Protein AF-A0A538RKB0-F1 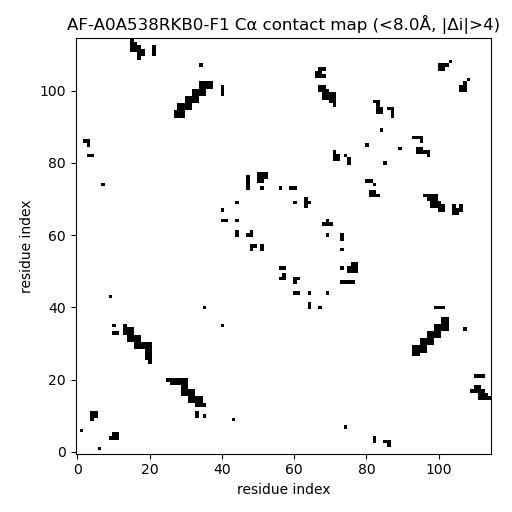(afdb_monomer)

Structure (mmCIF, N/CA/C/O backbone):
data_AF-A0A538RKB0-F1
#
_entry.id   AF-A0A538RKB0-F1
#
loop_
_atom_site.group_PDB
_atom_site.id
_atom_site.type_symbol
_atom_site.label_atom_id
_atom_site.label_alt_id
_atom_site.label_comp_id
_atom_site.label_asym_id
_atom_site.label_entity_id
_atom_site.label_seq_id
_atom_site.pdbx_PDB_ins_code
_atom_site.Cartn_x
_atom_site.Cartn_y
_atom_site.Cartn_z
_atom_site.occupancy
_atom_site.B_iso_or_equiv
_atom_site.auth_seq_id
_atom_site.auth_comp_id
_atom_site.auth_asym_id
_atom_site.auth_atom_id
_atom_site.pdbx_PDB_model_num
ATOM 1 N N . MET A 1 1 ? 10.845 -20.588 4.052 1.00 51.59 1 MET A N 1
ATOM 2 C CA . MET A 1 1 ? 11.183 -19.151 4.175 1.00 51.59 1 MET A CA 1
ATOM 3 C C . MET A 1 1 ? 9.888 -18.360 4.090 1.00 51.59 1 MET A C 1
ATOM 5 O O . MET A 1 1 ? 9.109 -18.641 3.191 1.00 51.59 1 MET A O 1
ATOM 9 N N . ASN A 1 2 ? 9.630 -17.419 5.003 1.00 65.44 2 ASN A N 1
ATOM 10 C CA . ASN A 1 2 ? 8.463 -16.534 4.887 1.00 65.44 2 ASN A CA 1
ATOM 11 C C . ASN A 1 2 ? 8.796 -15.385 3.923 1.00 65.44 2 ASN A C 1
ATOM 13 O O . ASN A 1 2 ? 9.854 -14.773 4.064 1.00 65.44 2 ASN A O 1
ATOM 17 N N . GLY A 1 3 ? 7.916 -15.095 2.958 1.00 79.06 3 GLY A N 1
ATOM 18 C CA . GLY A 1 3 ? 8.078 -13.964 2.033 1.00 79.06 3 GLY A CA 1
ATOM 19 C C . GLY A 1 3 ? 8.029 -12.601 2.741 1.00 79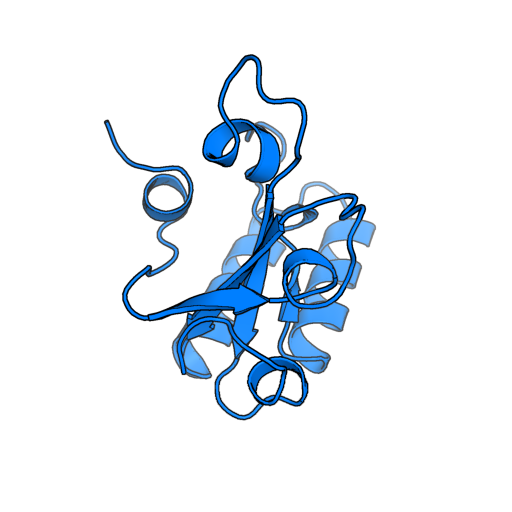.06 3 GLY A C 1
ATOM 20 O O . GLY A 1 3 ? 7.533 -12.500 3.865 1.00 79.06 3 GLY A O 1
ATOM 21 N N . ALA A 1 4 ? 8.519 -11.541 2.087 1.00 84.62 4 ALA A N 1
ATOM 22 C CA . ALA A 1 4 ? 8.675 -10.200 2.676 1.00 84.62 4 ALA A CA 1
ATOM 23 C C . ALA A 1 4 ? 7.386 -9.631 3.309 1.00 84.62 4 ALA A C 1
ATOM 25 O O . ALA A 1 4 ? 7.433 -9.037 4.390 1.00 84.62 4 ALA A O 1
ATOM 26 N N . LEU A 1 5 ? 6.231 -9.857 2.668 1.00 87.19 5 LEU A N 1
ATOM 27 C CA . LEU A 1 5 ? 4.911 -9.460 3.177 1.00 87.19 5 LEU A CA 1
ATOM 28 C C . LEU A 1 5 ? 4.457 -10.324 4.358 1.00 87.19 5 LEU A C 1
ATOM 30 O O . LEU A 1 5 ? 3.988 -9.800 5.368 1.00 87.19 5 LEU A O 1
ATOM 34 N N . ALA A 1 6 ? 4.675 -11.639 4.278 1.00 86.50 6 ALA A N 1
ATOM 35 C CA . ALA A 1 6 ? 4.307 -12.584 5.330 1.00 86.50 6 ALA A CA 1
ATOM 36 C C . ALA A 1 6 ? 5.078 -12.326 6.636 1.00 86.50 6 ALA A C 1
ATOM 38 O O . ALA A 1 6 ? 4.483 -12.367 7.712 1.00 86.50 6 ALA A O 1
ATOM 39 N N . LYS A 1 7 ? 6.371 -11.964 6.559 1.00 85.19 7 LYS A N 1
ATOM 40 C CA . LYS A 1 7 ? 7.174 -11.533 7.726 1.00 85.19 7 LYS A CA 1
ATOM 41 C C . LYS A 1 7 ? 6.555 -10.345 8.468 1.00 85.19 7 LYS A C 1
ATOM 43 O O . LYS A 1 7 ? 6.725 -10.206 9.674 1.00 85.19 7 LYS A O 1
ATOM 48 N N . ARG A 1 8 ? 5.823 -9.501 7.740 1.00 86.56 8 ARG A N 1
ATOM 49 C CA . ARG A 1 8 ? 5.131 -8.315 8.254 1.00 86.56 8 ARG A CA 1
ATOM 50 C C . ARG A 1 8 ? 3.645 -8.570 8.470 1.00 86.56 8 ARG A C 1
ATOM 52 O O . ARG A 1 8 ? 2.914 -7.629 8.751 1.00 86.56 8 ARG A O 1
ATOM 59 N N . SER A 1 9 ? 3.178 -9.810 8.325 1.00 88.69 9 SER A N 1
ATOM 60 C CA . SER A 1 9 ? 1.762 -10.178 8.418 1.00 88.69 9 SER A CA 1
ATOM 61 C C . SER A 1 9 ? 0.867 -9.243 7.592 1.00 88.69 9 SER A C 1
ATOM 63 O O . SER A 1 9 ? -0.169 -8.779 8.071 1.00 88.69 9 SER A O 1
ATOM 65 N N . ILE A 1 10 ? 1.333 -8.889 6.393 1.00 91.00 10 ILE A N 1
ATOM 66 C CA . ILE A 1 10 ? 0.549 -8.205 5.368 1.00 91.00 10 ILE A CA 1
ATOM 67 C C . ILE A 1 10 ? -0.097 -9.316 4.525 1.00 91.00 10 ILE A C 1
ATOM 69 O O . ILE A 1 10 ? 0.642 -10.173 4.026 1.00 91.00 10 ILE A O 1
ATOM 73 N N . PRO A 1 11 ? -1.435 -9.354 4.393 1.00 92.00 11 PRO A N 1
ATOM 74 C CA . PRO A 1 11 ? -2.112 -10.302 3.512 1.00 92.00 11 PRO A CA 1
ATOM 75 C C . PRO A 1 11 ? -1.647 -10.150 2.063 1.00 92.00 11 PRO A C 1
ATOM 77 O O . PRO A 1 11 ? -1.193 -9.088 1.664 1.00 92.00 11 PRO A O 1
ATOM 80 N N . ASN A 1 12 ? -1.767 -11.201 1.264 1.00 89.44 12 ASN A N 1
ATOM 81 C CA . ASN A 1 12 ? -1.334 -11.208 -0.136 1.00 89.44 12 ASN A CA 1
ATOM 82 C C . ASN A 1 12 ? -2.344 -11.917 -1.052 1.00 89.44 12 ASN A C 1
ATOM 84 O O . ASN A 1 12 ? -1.951 -12.514 -2.049 1.00 89.44 12 ASN A O 1
ATOM 88 N N . ALA A 1 13 ? -3.630 -11.882 -0.686 1.00 88.69 13 ALA A N 1
ATOM 89 C CA . ALA A 1 13 ? -4.706 -12.510 -1.454 1.00 88.69 13 ALA A CA 1
ATOM 90 C C . ALA A 1 13 ? -5.053 -11.734 -2.736 1.00 88.69 13 ALA A C 1
ATOM 92 O O . ALA A 1 13 ? -5.369 -12.354 -3.745 1.00 88.69 13 ALA A O 1
ATOM 93 N N . ASP A 1 14 ? -4.961 -10.401 -2.701 1.00 92.06 14 ASP A N 1
ATOM 94 C CA . ASP A 1 14 ? -5.149 -9.524 -3.859 1.00 92.06 14 ASP A CA 1
ATOM 95 C C . ASP A 1 14 ? -3.893 -8.661 -4.035 1.00 92.06 14 ASP A C 1
ATOM 97 O O . ASP A 1 14 ? -3.616 -7.747 -3.251 1.00 92.06 14 ASP A O 1
ATOM 101 N N . VAL A 1 15 ? -3.082 -9.027 -5.029 1.00 90.94 15 VAL A N 1
ATOM 102 C CA . VAL A 1 15 ? -1.835 -8.346 -5.382 1.00 90.94 15 VAL A CA 1
ATOM 103 C C . 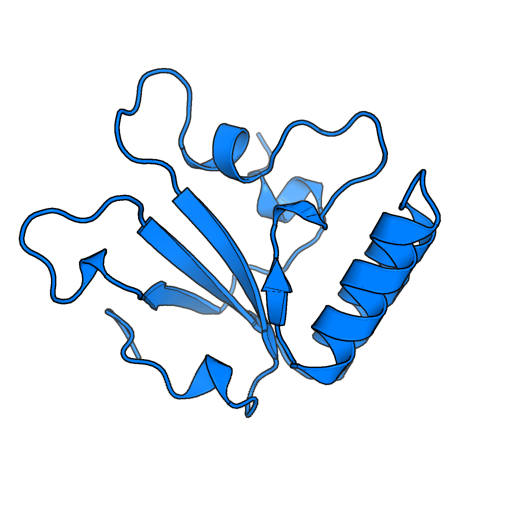VAL A 1 15 ? -1.896 -7.975 -6.853 1.00 90.94 15 VAL A C 1
ATOM 105 O O . VAL A 1 15 ? -2.060 -8.839 -7.714 1.00 90.94 15 VAL A O 1
ATOM 108 N N . ARG A 1 16 ? -1.721 -6.687 -7.144 1.00 92.12 16 ARG A N 1
ATOM 109 C CA . ARG A 1 16 ? -1.834 -6.124 -8.489 1.00 92.12 16 ARG A CA 1
ATOM 110 C C . ARG A 1 16 ? -0.565 -5.370 -8.865 1.00 92.12 16 ARG A C 1
ATOM 112 O O . ARG A 1 16 ? 0.114 -4.815 -8.004 1.00 92.12 16 ARG A O 1
ATOM 119 N N . ILE A 1 17 ? -0.262 -5.324 -10.158 1.00 89.94 17 ILE A N 1
ATOM 120 C CA . ILE A 1 17 ? 0.859 -4.550 -10.713 1.00 89.94 17 ILE A CA 1
ATOM 121 C C . ILE A 1 17 ? 0.291 -3.302 -11.382 1.00 89.94 17 ILE A C 1
ATOM 123 O O . ILE A 1 17 ? -0.682 -3.414 -12.130 1.00 89.94 17 ILE A O 1
ATOM 127 N N . HIS A 1 18 ? 0.878 -2.137 -11.114 1.00 89.38 18 HIS A N 1
ATOM 128 C CA . HIS A 1 18 ? 0.458 -0.865 -11.702 1.00 89.38 18 HIS A CA 1
ATOM 129 C C . HIS A 1 18 ? 1.634 0.052 -12.046 1.00 89.38 18 HIS A C 1
ATOM 131 O O . HIS A 1 18 ? 2.784 -0.381 -12.112 1.00 89.38 18 HIS A O 1
ATOM 137 N N . GLY A 1 19 ? 1.312 1.320 -12.305 1.00 86.12 19 GLY A N 1
ATOM 138 C CA . GLY A 1 19 ? 2.292 2.377 -12.490 1.00 86.12 19 GLY A CA 1
ATOM 139 C C . GLY A 1 19 ? 2.846 2.453 -13.903 1.00 86.12 19 GLY A C 1
ATOM 140 O O . GLY A 1 19 ? 2.237 1.981 -14.869 1.00 86.12 19 GLY A O 1
ATOM 141 N N . SER A 1 20 ? 4.018 3.076 -14.013 1.00 86.19 20 SER A N 1
ATOM 142 C CA . SER A 1 20 ? 4.635 3.370 -15.309 1.00 86.19 20 SER A CA 1
ATOM 143 C C . SER A 1 20 ? 4.980 2.107 -16.102 1.00 86.19 20 SER A C 1
ATOM 145 O O . SER A 1 20 ? 4.942 2.133 -17.330 1.00 86.19 20 SER A O 1
ATOM 147 N N . ALA A 1 21 ? 5.213 0.979 -15.423 1.00 85.62 21 ALA A N 1
ATOM 148 C CA . ALA A 1 21 ? 5.470 -0.324 -16.034 1.00 85.62 21 ALA A CA 1
ATOM 149 C C . ALA A 1 21 ? 4.362 -0.812 -16.981 1.00 85.62 21 ALA A C 1
ATOM 151 O O . ALA A 1 21 ? 4.628 -1.654 -17.834 1.00 85.62 21 ALA A O 1
ATOM 152 N N . LEU A 1 22 ? 3.138 -0.285 -16.872 1.00 86.38 22 LEU A N 1
ATOM 153 C CA . LEU A 1 22 ? 2.033 -0.676 -17.751 1.00 86.38 22 LEU A CA 1
ATOM 154 C C . LEU A 1 22 ? 1.978 0.097 -19.073 1.00 86.38 22 LEU A C 1
ATOM 156 O O . LEU A 1 22 ? 1.278 -0.327 -19.988 1.00 86.38 22 LEU A O 1
ATOM 160 N N . HIS A 1 23 ? 2.654 1.243 -19.177 1.00 85.19 23 HIS A N 1
ATOM 161 C CA . HIS A 1 23 ? 2.489 2.143 -20.326 1.00 85.19 23 HIS A CA 1
ATOM 162 C C . HIS A 1 23 ? 3.773 2.857 -20.776 1.00 85.19 23 HIS A C 1
ATOM 164 O O . HIS A 1 23 ? 3.753 3.580 -21.770 1.00 85.19 23 HIS A O 1
ATOM 170 N N . SER A 1 24 ? 4.882 2.702 -20.053 1.00 86.25 24 SER A N 1
ATOM 171 C CA . SER A 1 24 ? 6.188 3.266 -20.394 1.00 86.25 24 SER A CA 1
ATOM 172 C C . SER A 1 24 ? 7.074 2.203 -21.035 1.00 86.25 24 SER A C 1
ATOM 174 O O . SER A 1 24 ? 7.180 1.088 -20.532 1.00 86.25 24 SER A O 1
ATOM 176 N N . SER A 1 25 ? 7.777 2.563 -22.109 1.00 84.88 25 SER A N 1
ATOM 177 C CA . SER A 1 25 ? 8.815 1.719 -22.716 1.00 84.88 25 SER A CA 1
ATOM 178 C C . SER A 1 25 ? 10.104 1.654 -21.888 1.00 84.88 25 SER A C 1
ATOM 180 O O . SER A 1 25 ? 10.965 0.820 -22.155 1.00 84.88 25 SER A O 1
ATOM 182 N N . THR A 1 26 ? 10.259 2.542 -20.903 1.00 85.88 26 THR A N 1
ATOM 183 C CA . THR A 1 26 ? 11.417 2.619 -20.001 1.00 85.88 26 THR A CA 1
ATOM 184 C C . THR A 1 26 ? 10.933 2.849 -18.565 1.00 85.88 26 THR A C 1
ATOM 186 O O . THR A 1 26 ? 11.025 3.972 -18.057 1.00 85.88 26 THR A O 1
ATOM 189 N N . PRO A 1 27 ? 10.328 1.841 -17.916 1.00 84.25 27 PRO A N 1
ATOM 190 C CA . PRO A 1 27 ? 9.869 1.974 -16.539 1.00 84.25 27 PRO A CA 1
ATOM 191 C C . PRO A 1 27 ? 11.053 2.069 -15.572 1.00 84.25 27 PRO A C 1
ATOM 193 O O . PRO A 1 27 ? 12.047 1.358 -15.728 1.00 84.25 27 PRO A O 1
ATOM 196 N N . GLY A 1 28 ? 10.948 2.959 -14.583 1.00 82.81 28 GLY A N 1
ATOM 197 C CA . GLY A 1 28 ? 11.964 3.103 -13.533 1.00 82.81 28 GLY A CA 1
ATOM 198 C C . GLY A 1 28 ? 11.859 2.024 -12.453 1.00 82.81 28 GLY A C 1
ATOM 199 O O . GLY A 1 28 ? 12.868 1.588 -11.902 1.00 82.81 28 GLY A O 1
ATOM 200 N N . ASP A 1 29 ? 10.639 1.576 -12.179 1.00 84.62 29 ASP A N 1
ATOM 201 C CA . ASP A 1 29 ? 10.288 0.617 -11.142 1.00 84.62 29 ASP A CA 1
ATOM 202 C C . ASP A 1 29 ? 9.025 -0.179 -11.510 1.00 84.62 29 ASP A C 1
ATOM 204 O O . ASP A 1 29 ? 8.340 0.089 -12.501 1.00 84.62 29 ASP A O 1
ATOM 208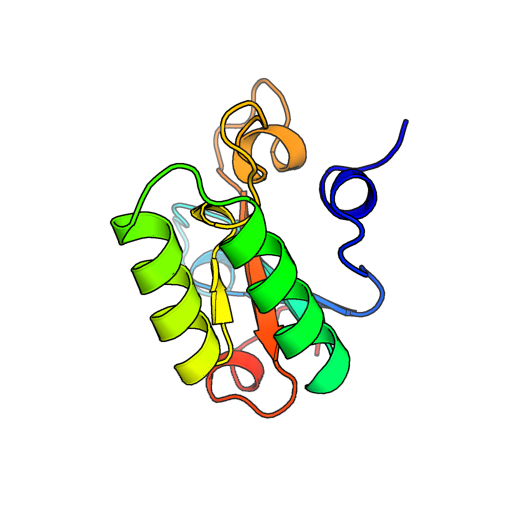 N N . ILE A 1 30 ? 8.755 -1.211 -10.710 1.00 86.38 30 ILE A N 1
ATOM 209 C CA . ILE A 1 30 ? 7.508 -1.977 -10.745 1.00 86.38 30 ILE A CA 1
ATOM 210 C C . ILE A 1 30 ? 6.705 -1.611 -9.501 1.00 86.38 30 ILE A C 1
ATOM 212 O O . ILE A 1 30 ? 7.114 -1.942 -8.385 1.00 86.38 30 ILE A O 1
ATOM 216 N N . ASP A 1 31 ? 5.546 -0.981 -9.684 1.00 89.38 31 ASP A N 1
ATOM 217 C CA . ASP A 1 31 ? 4.624 -0.721 -8.584 1.00 89.38 31 ASP A CA 1
ATOM 218 C C . ASP A 1 31 ? 3.749 -1.950 -8.309 1.00 89.38 31 ASP A C 1
ATOM 220 O O . ASP A 1 31 ? 3.032 -2.453 -9.180 1.00 89.38 31 ASP A O 1
ATOM 224 N N . VAL A 1 32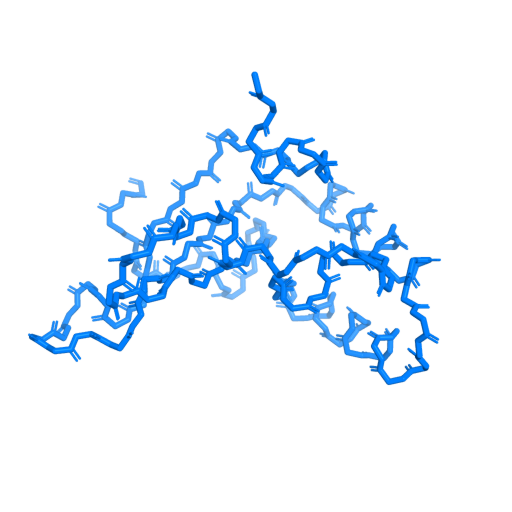 ? 3.776 -2.416 -7.065 1.00 90.69 32 VAL A N 1
ATOM 225 C CA . VAL A 1 32 ? 2.987 -3.539 -6.560 1.00 90.69 32 VAL A CA 1
ATOM 226 C C . VAL A 1 32 ? 2.003 -3.023 -5.515 1.00 90.69 32 VAL A C 1
ATOM 228 O O . VAL A 1 32 ? 2.395 -2.525 -4.456 1.00 90.69 32 VAL A O 1
ATOM 231 N N . ALA A 1 33 ? 0.712 -3.186 -5.784 1.00 93.06 33 ALA A N 1
ATOM 232 C CA . ALA A 1 33 ? -0.366 -2.860 -4.865 1.00 93.06 33 ALA A CA 1
ATOM 233 C C . ALA A 1 33 ? -0.873 -4.128 -4.175 1.00 93.06 33 ALA A C 1
ATOM 235 O O . ALA A 1 33 ? -1.208 -5.110 -4.833 1.00 93.06 33 ALA A O 1
ATOM 236 N N . VAL A 1 34 ? -0.961 -4.094 -2.850 1.00 94.50 34 VAL A N 1
ATOM 237 C CA . VAL A 1 34 ? -1.644 -5.109 -2.044 1.00 94.50 34 VAL A CA 1
ATOM 238 C C . VAL A 1 34 ? -2.977 -4.526 -1.603 1.00 94.50 34 VAL A C 1
ATOM 240 O O . VAL A 1 34 ? -2.992 -3.579 -0.812 1.00 94.50 34 VAL A O 1
ATOM 243 N N . ILE A 1 35 ? -4.080 -5.066 -2.115 1.00 95.44 35 ILE A N 1
ATOM 244 C CA . ILE A 1 35 ? -5.418 -4.541 -1.834 1.00 95.44 35 ILE A CA 1
ATOM 245 C C . ILE A 1 35 ? -5.981 -5.219 -0.587 1.00 95.44 35 ILE A C 1
ATOM 247 O O . ILE A 1 35 ? -5.953 -6.443 -0.456 1.00 95.44 35 ILE A O 1
ATOM 251 N N . VAL A 1 36 ? -6.473 -4.415 0.353 1.00 96.62 36 VAL A N 1
ATOM 252 C CA . VAL A 1 36 ? -7.064 -4.896 1.609 1.00 96.62 36 VAL A CA 1
ATOM 253 C C . VAL A 1 36 ? -8.332 -4.116 1.955 1.00 96.62 36 VAL A C 1
ATOM 255 O O . VAL A 1 36 ? -8.547 -3.001 1.472 1.00 96.62 36 VAL A O 1
ATOM 258 N N . ASP A 1 37 ? -9.187 -4.689 2.798 1.00 96.75 37 ASP A N 1
ATOM 259 C CA . ASP A 1 37 ? -10.359 -3.994 3.340 1.00 96.75 37 ASP A CA 1
ATOM 260 C C . ASP A 1 37 ? -9.974 -2.877 4.336 1.00 96.75 37 ASP A C 1
ATOM 262 O O . ASP A 1 37 ? -8.833 -2.792 4.798 1.00 96.75 37 ASP A O 1
ATOM 266 N N . GLU A 1 38 ? -10.924 -1.992 4.663 1.00 96.25 38 GLU A N 1
ATOM 267 C CA . GLU A 1 38 ? -10.715 -0.891 5.621 1.00 96.25 38 GLU A CA 1
ATOM 268 C C . GLU A 1 38 ? -10.236 -1.385 7.001 1.00 96.25 38 GLU A C 1
ATOM 270 O O . GLU A 1 38 ? -9.217 -0.875 7.470 1.00 96.25 38 GLU A O 1
ATOM 275 N N . PRO A 1 39 ? -10.868 -2.385 7.657 1.00 97.12 39 PRO A N 1
ATOM 276 C CA . PRO A 1 39 ? -10.411 -2.838 8.972 1.00 97.12 39 PRO A CA 1
ATOM 277 C C . PRO A 1 39 ? -8.959 -3.328 8.969 1.00 97.12 39 PRO A C 1
ATOM 279 O O . PRO A 1 39 ? -8.182 -3.001 9.872 1.00 97.12 39 PRO A O 1
ATOM 282 N N . THR A 1 40 ? -8.569 -4.090 7.946 1.00 96.69 40 THR A N 1
ATOM 283 C CA . THR A 1 40 ? -7.192 -4.555 7.771 1.00 96.69 40 THR A CA 1
ATOM 284 C C . THR A 1 40 ? -6.267 -3.377 7.513 1.00 96.69 40 THR A C 1
ATOM 286 O O . THR A 1 40 ? -5.225 -3.279 8.162 1.00 96.69 40 THR A O 1
ATOM 289 N N . PHE A 1 41 ? -6.648 -2.460 6.624 1.00 96.75 41 PHE A N 1
ATOM 290 C CA . PHE A 1 41 ? -5.874 -1.265 6.299 1.00 96.75 41 PHE A CA 1
ATOM 291 C C . PHE A 1 41 ? -5.552 -0.431 7.547 1.00 96.75 41 PHE A C 1
ATOM 293 O O . PHE A 1 41 ? -4.380 -0.162 7.831 1.00 96.75 41 PHE A O 1
ATOM 300 N N . THR A 1 42 ? -6.568 -0.095 8.349 1.00 96.25 42 THR A N 1
ATOM 301 C CA . THR A 1 42 ? -6.396 0.658 9.598 1.00 96.25 42 THR A CA 1
ATOM 302 C C . THR A 1 42 ? -5.501 -0.098 10.582 1.00 96.25 42 THR A C 1
ATOM 304 O O . THR A 1 42 ? -4.567 0.479 11.141 1.00 96.25 42 THR A O 1
ATOM 307 N N . LYS A 1 43 ? -5.723 -1.410 10.762 1.00 95.69 43 LYS A N 1
ATOM 308 C CA . LYS A 1 43 ? -4.922 -2.245 11.673 1.00 95.69 43 LYS A CA 1
ATOM 309 C C . LYS A 1 43 ? -3.447 -2.296 11.269 1.00 95.69 43 LYS A C 1
ATOM 311 O O . LYS A 1 43 ? -2.573 -2.252 12.137 1.00 95.69 43 LYS A O 1
ATOM 316 N N . LEU A 1 44 ? -3.161 -2.394 9.970 1.00 94.31 44 LEU A N 1
ATOM 317 C CA . LEU A 1 44 ? -1.797 -2.359 9.442 1.00 94.31 44 LEU A CA 1
ATOM 318 C C . LEU A 1 44 ? -1.140 -1.003 9.729 1.00 94.31 44 LEU A C 1
ATOM 320 O O . LEU A 1 44 ? -0.035 -0.979 10.270 1.00 94.31 44 LEU A O 1
ATOM 324 N N . GLY A 1 45 ? -1.827 0.107 9.440 1.00 93.94 45 GLY A N 1
ATOM 325 C CA . GLY A 1 45 ? -1.299 1.451 9.676 1.00 93.94 45 GLY A CA 1
ATOM 326 C C . GLY A 1 45 ? -1.032 1.758 11.149 1.00 93.94 45 GLY A C 1
ATOM 327 O O . GLY A 1 45 ? 0.047 2.249 11.470 1.00 93.94 45 GLY A O 1
ATOM 328 N N . GLU A 1 46 ? -1.935 1.403 12.068 1.00 93.81 46 GLU A N 1
ATOM 329 C CA . GLU A 1 46 ? -1.693 1.584 13.509 1.00 93.81 46 GLU A CA 1
ATOM 330 C C . GLU A 1 46 ? -0.516 0.740 14.008 1.00 93.81 46 GLU A C 1
ATOM 332 O O . GLU A 1 46 ? 0.312 1.208 14.791 1.00 93.81 46 GLU A O 1
ATOM 337 N N . ARG A 1 47 ? -0.371 -0.487 13.500 1.00 91.88 47 ARG A N 1
ATOM 338 C CA . ARG A 1 47 ? 0.775 -1.335 13.837 1.00 91.88 47 ARG A CA 1
ATOM 339 C C . ARG A 1 47 ? 2.090 -0.754 13.320 1.00 91.88 47 ARG A C 1
ATOM 341 O O . ARG A 1 47 ? 3.092 -0.824 14.026 1.00 91.88 47 ARG A O 1
ATOM 348 N N . PHE A 1 48 ? 2.106 -0.207 12.106 1.00 91.31 48 PHE A N 1
ATOM 349 C CA . PHE A 1 48 ? 3.290 0.456 11.561 1.00 91.31 48 PHE A CA 1
ATOM 350 C C . PHE A 1 48 ? 3.613 1.741 12.330 1.00 91.31 48 PHE A C 1
ATOM 352 O O . PHE A 1 48 ? 4.765 1.943 12.700 1.00 91.31 48 PHE A O 1
ATOM 359 N N . LYS A 1 49 ? 2.604 2.548 12.691 1.00 90.81 49 LYS A N 1
ATOM 360 C CA . LYS A 1 49 ? 2.779 3.727 13.561 1.00 90.81 49 LYS A CA 1
ATOM 361 C C . LYS A 1 49 ? 3.399 3.357 14.902 1.00 90.81 49 LYS A C 1
ATOM 363 O O . LYS A 1 49 ? 4.321 4.031 15.338 1.00 90.81 49 LYS A O 1
ATOM 368 N N . ALA A 1 50 ? 2.936 2.276 15.531 1.00 89.88 50 ALA A N 1
ATOM 369 C CA . ALA A 1 50 ? 3.461 1.810 16.815 1.00 89.88 50 ALA A CA 1
ATOM 370 C C . ALA A 1 50 ? 4.921 1.321 16.747 1.00 89.88 50 ALA A C 1
ATOM 372 O O . ALA A 1 50 ? 5.587 1.242 17.776 1.00 89.88 50 ALA A O 1
ATOM 373 N N . ARG A 1 51 ? 5.417 0.971 15.553 1.00 86.75 51 ARG A N 1
ATOM 374 C CA . ARG A 1 51 ? 6.799 0.521 15.321 1.00 86.75 51 ARG A CA 1
ATOM 375 C C . ARG A 1 51 ? 7.726 1.619 14.804 1.00 86.75 51 ARG A C 1
ATOM 377 O O . ARG A 1 51 ? 8.938 1.409 14.777 1.00 86.75 51 ARG A O 1
ATOM 384 N N . ALA A 1 52 ? 7.173 2.760 14.402 1.00 85.56 52 ALA A N 1
ATOM 385 C CA . ALA A 1 52 ? 7.941 3.881 13.895 1.00 85.56 52 ALA A CA 1
ATOM 386 C C . ALA A 1 52 ? 8.879 4.432 14.982 1.00 85.56 52 ALA A C 1
ATOM 388 O O . ALA A 1 52 ? 8.463 4.768 16.088 1.00 85.56 52 ALA A O 1
ATOM 389 N N . ASP A 1 53 ? 10.156 4.543 14.638 1.00 82.75 53 ASP A N 1
ATOM 390 C CA . ASP A 1 53 ? 11.249 4.980 15.510 1.00 82.75 53 ASP A CA 1
ATOM 391 C C . ASP A 1 53 ? 11.361 6.510 15.618 1.00 82.75 53 ASP A C 1
ATOM 393 O O . ASP A 1 53 ? 12.018 7.028 16.521 1.00 82.75 53 ASP A O 1
ATOM 397 N N . ARG A 1 54 ? 10.730 7.247 14.692 1.00 84.31 54 ARG A N 1
ATOM 398 C CA . ARG A 1 54 ? 10.825 8.709 14.603 1.00 84.31 54 ARG A CA 1
ATOM 399 C C . ARG A 1 54 ? 9.455 9.374 14.419 1.00 84.31 54 ARG A C 1
ATOM 401 O O . ARG A 1 54 ? 8.636 8.866 13.647 1.00 84.31 54 ARG A O 1
ATOM 408 N N . PRO A 1 55 ? 9.211 10.555 15.021 1.00 87.12 55 PRO A N 1
ATOM 409 C CA . PRO A 1 55 ? 7.931 11.264 14.906 1.00 87.12 55 PRO A CA 1
ATOM 410 C C . PRO A 1 55 ? 7.497 11.561 13.464 1.00 87.12 55 PRO A C 1
ATOM 412 O O . PRO A 1 55 ? 6.313 11.479 13.140 1.00 87.12 55 PRO A O 1
ATOM 415 N N . GLN A 1 56 ? 8.443 11.865 12.571 1.00 88.81 56 GLN A N 1
ATOM 416 C CA . GLN A 1 56 ? 8.142 12.105 11.158 1.00 88.81 56 GLN A CA 1
ATOM 417 C C . GLN A 1 56 ? 7.588 10.864 10.446 1.00 88.81 56 GLN A C 1
ATOM 419 O O . GLN A 1 56 ? 6.729 11.010 9.581 1.00 88.81 56 GLN A O 1
ATOM 424 N N . ASN A 1 57 ? 8.012 9.660 10.843 1.00 88.00 57 ASN A N 1
ATOM 425 C CA . ASN A 1 57 ? 7.523 8.404 10.274 1.00 88.00 57 ASN A CA 1
ATOM 426 C C . ASN A 1 57 ? 6.084 8.146 10.746 1.00 88.00 57 ASN A C 1
ATOM 428 O O . ASN A 1 57 ? 5.218 7.808 9.946 1.00 88.00 57 ASN A O 1
ATOM 432 N N . VAL A 1 58 ? 5.791 8.420 12.025 1.00 90.44 58 VAL A N 1
ATOM 433 C CA . VAL A 1 58 ? 4.418 8.373 12.564 1.00 90.44 58 VAL A CA 1
ATOM 434 C C . VAL A 1 58 ? 3.500 9.326 11.798 1.00 90.44 58 VAL A C 1
ATOM 436 O O . VAL A 1 58 ? 2.397 8.940 11.405 1.00 90.44 58 VAL A O 1
ATOM 439 N N . LYS A 1 59 ? 3.956 10.563 11.554 1.00 92.44 59 LYS A N 1
ATOM 440 C CA . LYS A 1 59 ? 3.198 11.550 10.776 1.00 92.44 59 LYS A CA 1
ATOM 441 C C . LYS A 1 59 ? 2.977 11.082 9.336 1.00 92.44 59 LYS A C 1
ATOM 443 O O . LYS A 1 59 ? 1.853 11.173 8.853 1.00 92.44 59 LYS A O 1
ATOM 448 N N . ALA A 1 60 ? 4.014 10.567 8.674 1.00 90.75 60 ALA A N 1
ATOM 449 C CA . ALA A 1 60 ? 3.909 10.053 7.310 1.00 90.75 60 ALA A CA 1
ATOM 450 C C . ALA A 1 60 ? 2.857 8.940 7.212 1.00 90.75 60 ALA A C 1
ATOM 452 O O . ALA A 1 60 ? 1.983 9.007 6.354 1.00 90.75 60 ALA A O 1
ATOM 453 N N . ILE A 1 61 ? 2.855 7.988 8.152 1.00 92.75 61 ILE A N 1
ATOM 454 C CA . ILE A 1 61 ? 1.852 6.914 8.177 1.00 92.75 61 ILE A CA 1
ATOM 455 C C . ILE A 1 61 ? 0.445 7.460 8.444 1.00 92.75 61 ILE A C 1
ATOM 457 O O . ILE A 1 61 ? -0.526 6.990 7.857 1.00 92.75 61 ILE A O 1
ATOM 461 N N . ALA A 1 62 ? 0.304 8.456 9.320 1.00 93.75 62 ALA A N 1
ATOM 462 C CA . ALA A 1 62 ? -0.991 9.085 9.568 1.00 93.75 62 ALA A CA 1
ATOM 463 C C . ALA A 1 62 ? -1.541 9.804 8.322 1.00 93.75 62 ALA A C 1
ATOM 465 O O . ALA A 1 62 ? -2.752 9.805 8.098 1.00 93.75 62 ALA A O 1
ATOM 466 N N . ASP A 1 63 ? -0.672 10.404 7.509 1.00 93.94 63 ASP A N 1
ATOM 467 C CA . ASP A 1 63 ? -1.063 11.038 6.250 1.00 93.94 63 ASP A CA 1
ATOM 468 C C . ASP A 1 63 ? -1.382 9.994 5.162 1.00 93.94 63 ASP A C 1
ATOM 470 O O . ASP A 1 63 ? -2.366 10.150 4.439 1.00 93.94 63 ASP A O 1
ATOM 474 N N . ASP A 1 64 ? -0.628 8.896 5.103 1.00 93.62 64 ASP A N 1
ATOM 475 C CA . ASP A 1 64 ? -0.891 7.721 4.258 1.00 93.62 64 ASP A CA 1
ATOM 476 C C . ASP A 1 64 ? -2.265 7.092 4.554 1.00 93.62 64 ASP A C 1
ATOM 478 O O . ASP A 1 64 ? -3.049 6.799 3.645 1.00 93.62 64 ASP A O 1
ATOM 482 N N . LEU A 1 65 ? -2.608 6.956 5.840 1.00 94.50 65 LEU A N 1
ATOM 483 C CA . LEU A 1 65 ? -3.904 6.436 6.279 1.00 94.50 65 LEU A CA 1
ATOM 484 C C . LEU A 1 65 ? -5.078 7.278 5.763 1.00 94.50 65 LEU A C 1
ATOM 486 O O . LEU A 1 65 ? -6.084 6.721 5.332 1.00 94.50 65 LEU A O 1
ATOM 490 N N . LYS A 1 66 ? -4.946 8.611 5.746 1.00 93.75 66 LYS A N 1
ATOM 491 C CA . LYS A 1 66 ? -5.985 9.511 5.209 1.00 93.75 66 LYS A CA 1
ATOM 492 C C . LYS A 1 66 ? -6.159 9.362 3.699 1.00 93.75 66 LYS A C 1
ATOM 494 O O . LYS A 1 66 ? -7.265 9.525 3.198 1.00 93.75 66 LYS A O 1
ATOM 499 N N . LYS A 1 67 ? -5.069 9.064 2.990 1.00 92.44 67 LYS A N 1
ATOM 500 C CA . LYS A 1 67 ? -5.046 8.871 1.534 1.00 92.44 67 LYS A CA 1
ATOM 501 C C . LYS A 1 67 ? -5.535 7.483 1.107 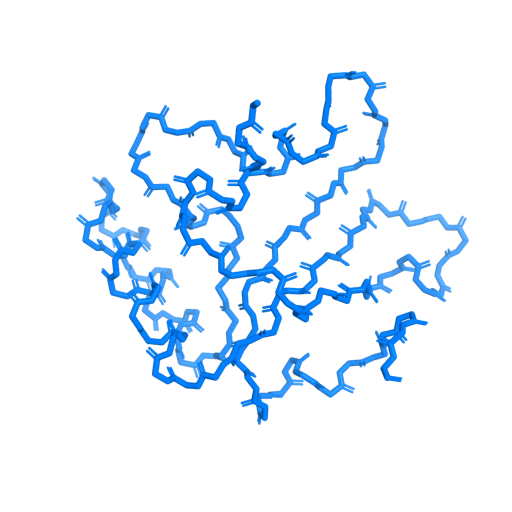1.00 92.44 67 LYS A C 1
ATOM 503 O O . LYS A 1 67 ? -5.891 7.288 -0.047 1.00 92.44 67 LYS A O 1
ATOM 508 N N . GLY A 1 68 ? -5.553 6.504 2.014 1.00 95.00 68 GLY A N 1
ATOM 509 C CA . GLY A 1 68 ? -5.903 5.119 1.677 1.00 95.00 68 GLY A CA 1
ATOM 510 C C . GLY A 1 68 ? -4.766 4.338 1.003 1.00 95.00 68 GLY A C 1
ATOM 511 O O . GLY A 1 68 ? -5.020 3.306 0.384 1.00 95.00 68 GLY A O 1
ATOM 512 N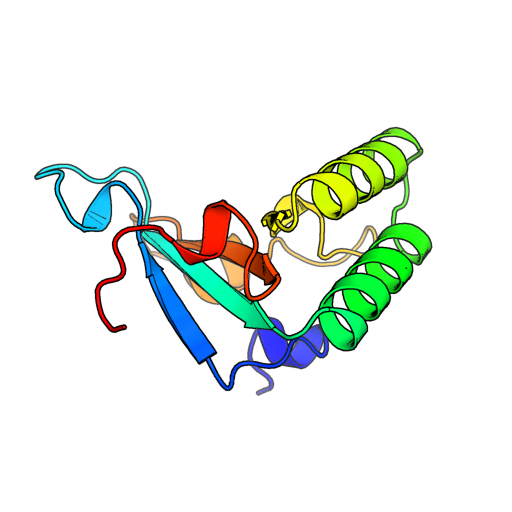 N . LYS A 1 69 ? -3.517 4.805 1.133 1.00 95.06 69 LYS A N 1
ATOM 513 C CA . LYS A 1 69 ? -2.307 4.153 0.612 1.00 95.06 69 LYS A CA 1
ATOM 514 C C . LYS A 1 69 ? -1.183 4.249 1.636 1.00 95.06 69 LYS A C 1
ATOM 516 O O . LYS A 1 69 ? -0.827 5.356 2.012 1.00 95.06 69 LYS A O 1
ATOM 521 N N . ILE A 1 70 ? -0.586 3.120 2.020 1.00 94.06 70 ILE A N 1
ATOM 522 C CA . ILE A 1 70 ? 0.611 3.073 2.876 1.00 94.06 70 ILE A CA 1
ATOM 523 C C . ILE A 1 70 ? 1.798 2.604 2.036 1.00 94.06 70 ILE A C 1
ATOM 525 O O . ILE A 1 70 ? 1.778 1.488 1.507 1.00 94.06 70 ILE A O 1
ATOM 529 N N . ALA A 1 71 ? 2.834 3.435 1.924 1.00 91.19 7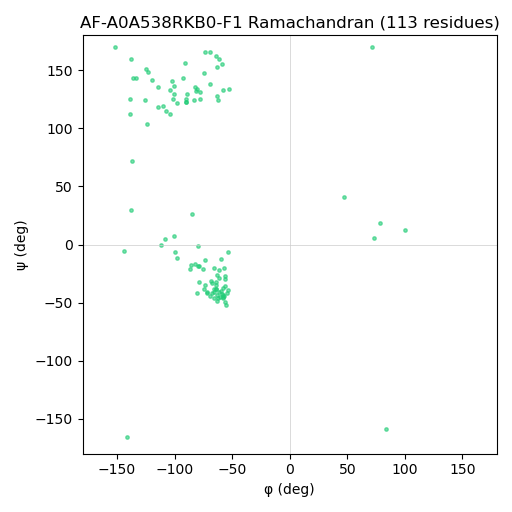1 ALA A N 1
ATOM 530 C CA . ALA A 1 71 ? 4.042 3.092 1.174 1.00 91.19 71 ALA A CA 1
ATOM 531 C C . ALA A 1 71 ? 4.923 2.089 1.936 1.00 91.19 71 ALA A C 1
ATOM 533 O O . ALA A 1 71 ? 5.022 2.130 3.163 1.00 91.19 71 ALA A O 1
ATOM 534 N N . SER A 1 72 ? 5.627 1.211 1.216 1.00 88.00 72 SER A N 1
ATOM 535 C CA . SER A 1 72 ? 6.494 0.203 1.841 1.00 88.00 72 SER A CA 1
ATOM 536 C C . SER A 1 72 ? 7.642 0.763 2.667 1.00 88.00 72 SER A C 1
ATOM 538 O O . SER A 1 72 ? 8.097 0.079 3.582 1.00 88.00 72 SER A O 1
ATOM 540 N N . SER A 1 73 ? 8.053 2.011 2.418 1.00 84.12 73 SER A N 1
ATOM 541 C CA . SER A 1 73 ? 8.999 2.757 3.257 1.00 84.12 73 SER A CA 1
ATOM 542 C C . SER A 1 73 ? 8.525 2.941 4.704 1.00 84.12 73 SER A C 1
ATOM 544 O O . SER A 1 73 ? 9.303 3.342 5.562 1.00 84.12 73 SER A O 1
ATOM 546 N N . ASN A 1 74 ? 7.251 2.660 4.972 1.00 87.06 74 ASN A N 1
ATOM 547 C CA . ASN A 1 74 ? 6.636 2.769 6.282 1.00 87.06 74 ASN A CA 1
ATOM 548 C C . ASN A 1 74 ? 6.338 1.402 6.924 1.00 87.06 74 ASN A C 1
ATOM 550 O O . ASN A 1 74 ? 5.737 1.349 7.993 1.00 87.06 74 ASN A O 1
ATOM 554 N N . PHE A 1 75 ? 6.733 0.277 6.316 1.00 82.69 75 PHE A N 1
ATOM 555 C CA . PHE A 1 75 ? 6.394 -1.064 6.822 1.00 82.69 75 PHE A CA 1
ATOM 556 C C . PHE A 1 75 ? 7.354 -1.589 7.910 1.00 82.69 75 PHE A C 1
ATOM 558 O O . PHE A 1 75 ? 7.533 -2.807 8.032 1.00 82.69 75 PHE A O 1
ATOM 565 N N . PHE A 1 76 ? 8.012 -0.715 8.674 1.00 71.31 76 PHE A N 1
ATOM 566 C CA . PHE A 1 76 ? 9.187 -1.095 9.469 1.00 71.31 76 PHE A CA 1
ATOM 567 C C . PHE A 1 76 ? 9.047 -0.794 10.962 1.00 71.31 76 PHE A C 1
ATOM 569 O O . PHE A 1 76 ? 8.441 0.202 11.355 1.00 71.31 76 PHE A O 1
ATOM 576 N N . GLY A 1 77 ? 9.682 -1.638 11.782 1.00 61.00 77 GLY A N 1
ATOM 577 C CA . GLY A 1 77 ? 10.415 -1.166 12.962 1.00 61.00 77 GLY A CA 1
ATOM 578 C C . GLY A 1 77 ? 11.878 -0.899 12.586 1.00 61.00 77 GLY A C 1
ATOM 579 O O . GLY A 1 77 ? 12.363 -1.477 11.619 1.00 61.00 77 GLY A O 1
ATOM 580 N N . GLY A 1 78 ? 12.593 -0.039 13.319 1.00 55.78 78 GLY A N 1
ATOM 581 C CA . GLY A 1 78 ? 13.889 0.547 12.907 1.00 55.78 78 GLY A CA 1
ATOM 582 C C . GLY A 1 78 ? 15.043 -0.389 12.481 1.00 55.78 78 GLY A C 1
ATOM 583 O O . GLY A 1 78 ? 16.054 0.113 12.006 1.00 55.78 78 GLY A O 1
ATOM 584 N N . ASN A 1 79 ? 14.909 -1.716 12.604 1.00 62.22 79 ASN A N 1
ATOM 585 C CA . ASN A 1 79 ? 15.915 -2.713 12.203 1.00 62.22 79 ASN A CA 1
ATOM 586 C C . ASN A 1 79 ? 15.502 -3.581 10.994 1.00 62.22 79 ASN A C 1
ATOM 588 O O . ASN A 1 79 ? 16.259 -4.467 10.597 1.00 62.22 79 ASN A O 1
ATOM 592 N N . ASP A 1 80 ? 14.310 -3.381 10.425 1.00 69.19 80 ASP A N 1
ATOM 593 C CA . ASP A 1 80 ? 13.834 -4.192 9.302 1.00 69.19 80 ASP A CA 1
ATOM 594 C C . ASP A 1 80 ? 14.454 -3.709 7.973 1.00 69.19 80 ASP A C 1
ATOM 596 O O . ASP A 1 80 ? 14.433 -2.507 7.693 1.00 69.19 80 ASP A O 1
ATOM 600 N N . PRO A 1 81 ? 14.966 -4.607 7.106 1.00 71.62 81 PRO A N 1
ATOM 601 C CA . PRO A 1 81 ? 15.425 -4.210 5.779 1.00 71.62 81 PRO A CA 1
ATOM 602 C C . PRO A 1 81 ? 14.256 -3.665 4.937 1.00 71.62 81 PRO A C 1
ATOM 604 O O . PRO A 1 81 ? 13.104 -4.070 5.143 1.00 71.62 81 PRO A O 1
ATOM 607 N N . PRO A 1 82 ? 14.515 -2.776 3.959 1.00 75.94 82 PRO A N 1
ATOM 608 C CA . PRO A 1 82 ? 13.461 -2.254 3.103 1.00 75.94 82 PRO A CA 1
ATOM 609 C C . PRO A 1 82 ? 12.732 -3.380 2.365 1.00 75.94 82 PRO A C 1
ATOM 611 O O . PRO A 1 82 ? 13.363 -4.247 1.760 1.00 75.94 82 PRO A O 1
ATOM 614 N N . VAL A 1 83 ? 11.396 -3.351 2.359 1.00 81.38 83 VAL A N 1
ATOM 615 C CA . VAL A 1 83 ? 10.575 -4.376 1.682 1.00 81.38 83 VAL A CA 1
ATOM 616 C C . VAL A 1 83 ? 10.925 -4.454 0.203 1.00 81.38 83 VAL A C 1
ATOM 618 O O . VAL A 1 83 ? 11.004 -5.551 -0.334 1.00 81.38 83 VAL A O 1
ATOM 621 N N . ALA A 1 84 ? 11.201 -3.311 -0.430 1.00 75.50 84 ALA A N 1
ATOM 622 C CA . ALA A 1 84 ? 11.653 -3.240 -1.816 1.00 75.50 84 ALA A CA 1
ATOM 623 C C . ALA A 1 84 ? 12.895 -4.112 -2.072 1.00 75.50 84 ALA A C 1
ATOM 625 O O . ALA A 1 84 ? 12.942 -4.831 -3.066 1.00 75.50 84 ALA A O 1
ATOM 626 N N . VAL A 1 85 ? 13.866 -4.121 -1.150 1.00 75.25 85 VAL A N 1
ATOM 627 C CA . VAL A 1 85 ? 15.084 -4.943 -1.257 1.00 75.25 85 VAL A CA 1
ATOM 628 C C . VAL A 1 85 ? 14.752 -6.427 -1.106 1.00 75.25 85 VAL A C 1
ATOM 630 O O . VAL A 1 85 ? 15.219 -7.251 -1.887 1.00 75.25 85 VAL A O 1
ATOM 633 N N . GLU A 1 86 ? 13.911 -6.779 -0.130 1.00 80.00 86 GLU A N 1
ATOM 634 C CA . GLU A 1 86 ? 13.519 -8.177 0.087 1.00 80.00 86 GLU A CA 1
ATOM 635 C C . GLU A 1 86 ? 12.646 -8.746 -1.043 1.00 80.00 86 GLU A C 1
ATOM 637 O O . GLU A 1 86 ? 12.703 -9.946 -1.301 1.00 80.00 86 GLU A O 1
ATOM 642 N N . VAL A 1 87 ? 11.833 -7.911 -1.698 1.00 78.50 87 VAL A N 1
ATOM 643 C CA . VAL A 1 87 ? 10.961 -8.311 -2.816 1.00 78.50 87 VAL A CA 1
ATOM 644 C C . VAL A 1 87 ? 11.736 -8.387 -4.129 1.00 78.50 87 VAL A C 1
ATOM 646 O O . VAL A 1 87 ? 11.535 -9.331 -4.887 1.00 78.50 87 VAL A O 1
ATOM 649 N N . SER A 1 88 ? 12.630 -7.430 -4.392 1.00 73.69 88 SER A N 1
ATOM 650 C CA . SER A 1 88 ? 13.395 -7.384 -5.648 1.00 73.69 88 SER A CA 1
ATOM 651 C C . SER A 1 88 ? 14.521 -8.423 -5.691 1.00 73.69 88 SER A C 1
ATOM 653 O O . SER A 1 88 ? 14.971 -8.783 -6.774 1.00 73.69 88 SER A O 1
ATOM 655 N N . GLY A 1 89 ? 14.975 -8.919 -4.533 1.00 67.25 89 GLY A N 1
ATOM 656 C CA . GLY A 1 89 ? 16.106 -9.842 -4.439 1.00 67.25 89 GLY A CA 1
ATOM 657 C C . GLY A 1 89 ? 17.458 -9.174 -4.731 1.00 67.25 89 GLY A C 1
ATOM 658 O O . GLY A 1 89 ? 17.540 -8.024 -5.160 1.00 67.25 89 GLY A O 1
ATOM 659 N N . VAL A 1 90 ? 18.554 -9.891 -4.472 1.00 62.03 90 VAL A N 1
ATOM 660 C CA . VAL A 1 90 ? 19.915 -9.400 -4.748 1.00 62.03 90 VAL A CA 1
ATOM 661 C C . VAL A 1 90 ? 20.213 -9.543 -6.245 1.00 62.03 90 VAL A C 1
ATOM 663 O O . VAL A 1 90 ? 20.126 -10.647 -6.774 1.00 62.03 90 VAL A O 1
ATOM 666 N N . GLY A 1 91 ? 20.604 -8.450 -6.911 1.00 59.47 91 GLY A N 1
ATOM 667 C CA . GLY A 1 91 ? 21.107 -8.471 -8.295 1.00 59.47 91 GLY A CA 1
ATOM 668 C C . GLY A 1 91 ? 20.113 -8.070 -9.393 1.00 59.47 91 GLY A C 1
ATOM 669 O O . GLY A 1 91 ? 20.412 -8.276 -10.566 1.00 59.47 91 GLY A O 1
ATOM 670 N N . THR A 1 92 ? 18.956 -7.497 -9.053 1.00 63.47 92 THR A N 1
ATOM 671 C CA . THR A 1 92 ? 18.001 -6.970 -10.043 1.00 63.47 92 THR A CA 1
ATOM 672 C C . THR A 1 92 ? 18.240 -5.484 -10.328 1.00 63.47 92 THR A C 1
ATOM 674 O O . THR A 1 92 ? 18.611 -4.718 -9.440 1.00 63.47 92 THR A O 1
ATOM 677 N N . SER A 1 93 ? 18.059 -5.068 -11.589 1.00 66.38 93 SER A N 1
ATOM 678 C CA . SER A 1 93 ? 18.208 -3.666 -12.017 1.00 66.38 93 SER A CA 1
ATOM 679 C C . SER A 1 93 ? 16.928 -2.841 -11.856 1.00 66.38 93 SER A C 1
ATOM 681 O O . SER A 1 93 ? 17.002 -1.617 -11.812 1.00 66.38 93 SER A O 1
ATOM 683 N N . LEU A 1 94 ? 15.766 -3.498 -11.778 1.00 65.62 94 LEU A N 1
ATOM 684 C CA . LEU A 1 94 ? 14.468 -2.863 -11.551 1.00 65.62 94 LEU A CA 1
ATOM 685 C C . LEU A 1 94 ? 14.053 -3.027 -10.090 1.00 65.62 94 LEU A C 1
ATOM 687 O O . LEU A 1 94 ? 13.983 -4.145 -9.580 1.00 65.62 94 LEU A O 1
ATOM 691 N N . GLN A 1 95 ? 13.755 -1.907 -9.434 1.00 79.62 95 GLN A N 1
ATOM 692 C CA . GLN A 1 95 ? 13.263 -1.895 -8.060 1.00 79.62 95 GLN A CA 1
ATOM 693 C C . GLN A 1 95 ? 11.752 -2.150 -8.042 1.00 79.62 95 GLN A C 1
ATOM 695 O O . GLN A 1 95 ? 11.008 -1.559 -8.821 1.00 79.62 95 GLN A O 1
ATOM 700 N N . ALA A 1 96 ? 11.286 -3.013 -7.141 1.00 83.56 96 ALA A N 1
ATOM 701 C CA . ALA A 1 96 ? 9.865 -3.153 -6.845 1.00 83.56 96 ALA A CA 1
ATOM 702 C C . ALA A 1 96 ? 9.465 -2.197 -5.713 1.00 83.56 96 ALA A C 1
ATOM 704 O O . ALA A 1 96 ? 9.999 -2.283 -4.602 1.00 83.56 96 ALA A O 1
ATOM 705 N N . GLN A 1 97 ? 8.491 -1.324 -5.963 1.00 87.50 97 GLN A N 1
ATOM 706 C CA . GLN A 1 97 ? 7.861 -0.511 -4.928 1.00 87.50 97 GLN A CA 1
ATOM 707 C C . GLN A 1 97 ? 6.556 -1.159 -4.488 1.00 87.50 97 GLN A C 1
ATOM 709 O O . GLN A 1 97 ? 5.651 -1.364 -5.287 1.00 87.50 97 GLN A O 1
ATOM 714 N N . VAL A 1 98 ? 6.434 -1.471 -3.199 1.00 90.69 98 VAL A N 1
ATOM 715 C CA . VAL A 1 98 ? 5.201 -2.061 -2.664 1.00 90.69 98 VAL A CA 1
ATOM 716 C C . VAL A 1 98 ? 4.384 -1.009 -1.924 1.00 90.69 98 VAL A C 1
ATOM 718 O O . VAL A 1 98 ? 4.939 -0.179 -1.202 1.00 90.69 98 VAL A O 1
ATOM 721 N N . SER A 1 99 ? 3.064 -1.053 -2.072 1.00 93.38 99 SER A N 1
ATOM 722 C CA . SER A 1 99 ? 2.116 -0.259 -1.287 1.00 93.38 99 SER A CA 1
ATOM 723 C C . SER A 1 99 ? 0.936 -1.115 -0.836 1.00 93.38 99 SER A C 1
ATOM 725 O O . SER A 1 99 ? 0.460 -1.963 -1.586 1.00 93.38 99 SER A O 1
ATOM 727 N N . VAL A 1 100 ? 0.438 -0.877 0.378 1.00 95.31 100 VAL A N 1
ATOM 728 C CA . VAL A 1 100 ? -0.866 -1.403 0.806 1.00 95.31 100 VAL A CA 1
ATOM 729 C C . VAL A 1 100 ? -1.915 -0.364 0.436 1.00 95.31 100 VAL A C 1
ATOM 731 O O . VAL A 1 100 ? -1.786 0.795 0.829 1.00 95.31 100 VAL A O 1
ATOM 734 N N . ILE A 1 101 ? -2.932 -0.772 -0.317 1.00 96.12 101 ILE A N 1
ATOM 735 C CA . ILE A 1 101 ? -4.016 0.085 -0.794 1.00 96.12 101 ILE A CA 1
ATOM 736 C C . ILE A 1 101 ? -5.320 -0.358 -0.149 1.00 96.12 101 ILE A C 1
ATOM 738 O O . ILE A 1 101 ? -5.639 -1.546 -0.081 1.00 96.12 101 ILE A O 1
ATOM 742 N N . ARG A 1 102 ? -6.090 0.617 0.317 1.00 96.88 102 ARG A N 1
ATOM 743 C CA . ARG A 1 102 ? -7.428 0.382 0.833 1.00 96.88 102 ARG A CA 1
ATOM 744 C C . ARG A 1 102 ? -8.418 0.200 -0.313 1.00 96.88 102 ARG A C 1
ATOM 746 O O . ARG A 1 102 ? -8.484 1.049 -1.205 1.00 96.88 102 ARG A O 1
ATOM 753 N N . THR A 1 103 ? -9.228 -0.849 -0.239 1.00 95.38 103 THR A N 1
ATOM 754 C CA . THR A 1 103 ? -10.341 -1.093 -1.168 1.00 95.38 103 THR A CA 1
ATOM 755 C C . THR A 1 103 ? -11.255 0.133 -1.242 1.00 95.38 103 THR A C 1
ATOM 757 O O . THR A 1 103 ? -11.597 0.721 -0.213 1.00 95.38 103 THR A O 1
ATOM 760 N N . GLY A 1 104 ? -11.630 0.544 -2.453 1.00 91.25 104 GLY A N 1
ATOM 761 C CA . GLY A 1 104 ? -12.483 1.711 -2.695 1.00 91.25 104 GLY A CA 1
ATOM 762 C C . GLY A 1 104 ? -11.812 3.074 -2.472 1.00 91.25 104 GLY A C 1
ATOM 763 O O . GLY A 1 104 ? -12.488 4.098 -2.552 1.00 91.25 104 GLY A O 1
ATOM 764 N N . SER A 1 105 ? -10.505 3.125 -2.187 1.00 92.44 105 SER A N 1
ATOM 765 C CA . SER A 1 105 ? -9.751 4.388 -2.215 1.00 92.44 105 SER A CA 1
ATOM 766 C C . SER A 1 105 ? -9.501 4.861 -3.650 1.00 92.44 105 SER A C 1
ATOM 768 O O . SER A 1 105 ? -9.616 4.088 -4.599 1.00 92.44 105 SER A O 1
ATOM 770 N N . GLU A 1 106 ? -9.087 6.120 -3.817 1.00 89.44 106 GLU A N 1
ATOM 771 C CA . GLU A 1 106 ? -8.707 6.664 -5.131 1.00 89.44 106 GLU A CA 1
ATOM 772 C C . GLU A 1 106 ? -7.592 5.851 -5.813 1.00 89.44 106 GLU A C 1
ATOM 774 O O . GLU A 1 106 ? -7.529 5.772 -7.039 1.00 89.44 106 GLU A O 1
ATOM 779 N N . PHE A 1 107 ? -6.749 5.186 -5.019 1.00 88.31 107 PHE A N 1
ATOM 780 C CA . PHE A 1 107 ? -5.654 4.369 -5.519 1.00 88.31 107 PHE A CA 1
ATOM 781 C C . PHE A 1 107 ? -6.103 2.988 -6.008 1.00 88.31 107 PHE A C 1
ATOM 783 O O . PHE A 1 107 ? -5.375 2.406 -6.797 1.00 88.31 107 PHE A O 1
ATOM 790 N N . ASP A 1 108 ? -7.287 2.490 -5.622 1.00 88.56 108 ASP A N 1
ATOM 791 C CA . ASP A 1 108 ? -7.861 1.197 -6.066 1.00 88.56 108 ASP A CA 1
ATOM 792 C C . ASP A 1 108 ? -8.516 1.275 -7.4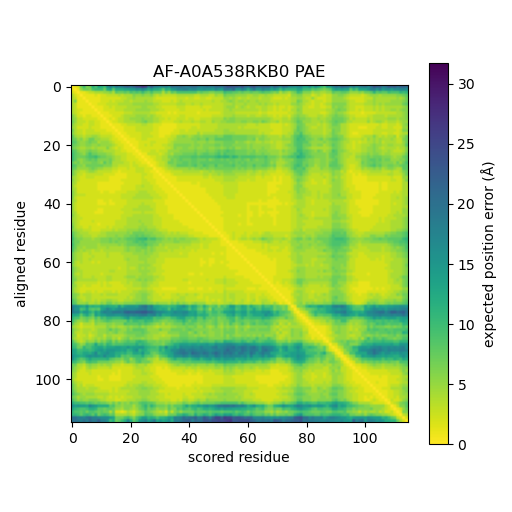69 1.00 88.56 108 ASP A C 1
ATOM 794 O O . ASP A 1 108 ? -9.015 0.296 -8.032 1.00 88.56 108 ASP A O 1
ATOM 798 N N . ILE A 1 109 ? -8.515 2.462 -8.078 1.00 81.56 109 ILE A N 1
ATOM 799 C CA . ILE A 1 109 ? -9.133 2.721 -9.388 1.00 81.56 109 ILE A CA 1
ATOM 800 C C . ILE A 1 109 ? -8.082 2.717 -10.517 1.00 81.56 109 ILE A C 1
ATOM 802 O O . ILE A 1 109 ? -8.438 2.759 -11.693 1.00 81.56 109 ILE A O 1
ATOM 806 N N . GLY A 1 110 ? -6.789 2.629 -10.182 1.00 70.19 110 GLY A N 1
ATOM 807 C CA . GLY A 1 110 ? -5.692 2.711 -11.149 1.00 70.19 110 GLY A CA 1
ATOM 808 C C . GLY A 1 110 ? -5.708 1.611 -12.222 1.00 70.19 110 GLY A C 1
ATOM 809 O O . GLY A 1 110 ? -6.320 0.555 -12.030 1.00 70.19 110 GLY A O 1
ATOM 810 N N . PRO A 1 111 ? -5.027 1.831 -13.364 1.00 75.69 111 PRO A N 1
ATOM 811 C CA . PRO A 1 111 ? -4.798 0.757 -14.316 1.00 75.69 111 PRO A CA 1
ATOM 812 C C . PRO A 1 111 ? -3.960 -0.323 -13.627 1.00 75.69 111 PRO A C 1
ATOM 814 O O . PRO A 1 111 ? -2.883 -0.044 -13.099 1.00 75.69 111 PRO A O 1
ATOM 817 N N . TYR A 1 112 ? -4.476 -1.547 -13.626 1.00 83.56 112 TYR A N 1
ATOM 818 C CA . TYR A 1 112 ? -3.808 -2.720 -13.081 1.00 83.56 112 TYR A CA 1
ATOM 819 C C . TYR A 1 112 ? -3.609 -3.742 -14.193 1.00 83.56 112 TYR A C 1
ATOM 821 O O . TYR A 1 112 ? -4.494 -3.918 -15.028 1.00 83.56 112 TYR A O 1
ATOM 829 N N . LEU A 1 113 ? -2.466 -4.435 -14.187 1.00 77.56 113 LEU A N 1
ATOM 830 C CA . LEU A 1 113 ? -2.173 -5.488 -15.167 1.00 77.56 113 LEU A CA 1
ATOM 831 C C . LEU A 1 113 ? -3.184 -6.642 -15.094 1.00 77.56 113 LEU A C 1
ATOM 833 O O . LEU A 1 113 ? -3.449 -7.278 -16.103 1.00 77.56 113 LEU A O 1
ATOM 837 N N . ASN A 1 114 ? -3.760 -6.876 -13.912 1.00 58.69 114 ASN A N 1
ATOM 838 C CA . ASN A 1 114 ? -4.820 -7.844 -13.660 1.00 58.69 114 ASN A CA 1
ATOM 839 C C . ASN A 1 114 ? -5.820 -7.186 -12.701 1.00 58.69 114 ASN A C 1
ATOM 841 O O . ASN A 1 114 ? -5.462 -6.899 -11.556 1.00 58.69 114 ASN A O 1
ATOM 845 N N . LYS A 1 115 ? -7.032 -6.904 -13.177 1.00 54.38 115 LYS A N 1
ATOM 846 C CA . LYS A 1 115 ? -8.169 -6.486 -12.353 1.00 54.38 115 LYS A CA 1
ATOM 847 C C . LYS A 1 115 ? -9.285 -7.508 -12.499 1.00 54.38 115 LYS A C 1
ATOM 849 O O . LYS A 1 115 ? -9.447 -8.007 -13.635 1.00 54.38 115 LYS A O 1
#

Foldseek 3Di:
DQALCVVLPHDAPDKWWADCVVPPPDDQAIEIEREDELVSLVVQLVVLLVLDPDPVLVVLSVVCNVQQKDWQVSSDRPPDDRSQDRVQDPPDNHTYTYMYGYPPGPVNPGDTPPD

Radius of gyration: 13.87 Å; Cα contacts (8 Å, |Δi|>4): 193; chains: 1; bounding box: 34×31×40 Å

pLDDT: mean 84.96, std 10.68, range [51.59, 97.12]

Nearest PDB structures (foldseek):
  6m6u-assembly1_A  TM=4.004E-01  e=2.646E+00  Shewanella oneidensis MR-1

Mean predicted aligned error: 5.18 Å

Sequence (115 aa):
MNGALAKRSIPNADVRIHGSALHSSTPGDIDVAVIVDEPTFTKLGERFKARADRPQNVKAIADDLKKGKIASSNFFGGNDPPVAVEVSGVGTSLQAQVSVIRTGSEFDIGPYLNK

Solvent-accessible surface area (backbone atoms only — not comparable to full-atom values): 6602 Å² total; per-residue (Å²): 134,78,52,64,48,55,75,66,71,44,82,74,90,44,69,34,43,28,62,53,52,77,80,43,97,76,49,79,39,41,36,35,38,29,56,36,52,62,72,58,41,53,53,52,48,54,53,25,40,75,32,39,81,45,72,67,52,34,50,51,46,57,53,21,62,77,61,31,40,42,54,40,94,53,74,37,42,90,83,58,77,59,49,38,54,64,69,40,46,93,89,58,91,57,47,35,46,45,31,45,33,23,60,87,27,79,74,65,69,57,74,45,82,63,125

Secondary structure (DSSP, 8-state):
---HHHHTT---SSEEEESGGGT-SS-SEEEEEEEE-HHHHHHHHHHHHHH-SSHHHHHHHHHHHHHTEEEGGGS--TTSPPHHHHHH-TT-SSEEEEEEEETTSGGGGS--S--